Protein AF-A0A820N0K5-F1 (afdb_monomer_lite)

Radius of gyration: 22.21 Å; chains: 1; bounding box: 47×42×62 Å

Foldseek 3Di:
DPCVVVDDDDDPLVVVCCVVPVQHNPQVQVLCCQQVLHPDDPPSPPPDDDDDDDDDDDCVVVCCDCVHVVDDNDDDYDHDDPLVVLLVVCPVVPPPDQDPVVSCPDPSLVVVCVSNVSCNVVVSVVVVVVNVCVVVDDPDPDDDDPNRD

Organism: NCBI:txid392033

Structure (mmCIF, N/CA/C/O backbone):
data_AF-A0A820N0K5-F1
#
_entry.id   AF-A0A820N0K5-F1
#
loop_
_atom_site.group_PDB
_atom_site.id
_atom_site.type_symbol
_atom_site.label_atom_id
_atom_site.label_alt_id
_atom_site.label_comp_id
_atom_site.label_asym_id
_atom_site.label_entity_id
_atom_site.label_seq_id
_atom_site.pdbx_PDB_ins_code
_atom_site.Cartn_x
_atom_site.Cartn_y
_atom_site.Cartn_z
_atom_site.occupancy
_atom_site.B_iso_or_equiv
_atom_site.auth_seq_id
_atom_site.auth_comp_id
_atom_site.auth_asym_id
_atom_site.auth_atom_id
_atom_site.pdbx_PDB_model_num
ATOM 1 N N . LEU A 1 1 ? -28.370 5.838 33.815 1.00 58.28 1 LEU A N 1
ATOM 2 C CA . LEU A 1 1 ? -26.921 5.594 33.637 1.00 58.28 1 LEU A CA 1
ATOM 3 C C . LEU A 1 1 ? -26.659 5.727 32.142 1.00 58.28 1 LEU A C 1
ATOM 5 O O . LEU A 1 1 ? -27.098 4.861 31.413 1.00 58.28 1 LEU A O 1
ATOM 9 N N . GLY A 1 2 ? -26.087 6.840 31.670 1.00 77.38 2 GLY A N 1
ATOM 10 C CA . GLY A 1 2 ? -25.969 7.174 30.233 1.00 77.38 2 GLY A CA 1
ATOM 11 C C . GLY A 1 2 ? -24.921 6.358 29.465 1.00 77.38 2 GLY A C 1
ATOM 12 O O . GLY A 1 2 ? -24.174 6.914 28.672 1.00 77.38 2 GLY A O 1
ATOM 13 N N . VAL A 1 3 ? -24.801 5.065 29.770 1.00 79.38 3 VAL A N 1
ATOM 14 C CA . VAL A 1 3 ? -23.831 4.157 29.142 1.00 79.38 3 VAL A CA 1
ATOM 15 C C . VAL A 1 3 ? -24.379 3.612 27.829 1.00 79.38 3 VAL A C 1
ATOM 17 O O . VAL A 1 3 ? -23.596 3.357 26.925 1.00 79.38 3 VAL A O 1
ATOM 20 N N . ASP A 1 4 ? -25.703 3.502 27.697 1.00 83.69 4 ASP A N 1
ATOM 21 C CA . ASP A 1 4 ? -26.371 2.927 26.522 1.00 83.69 4 ASP A CA 1
ATOM 22 C C . ASP A 1 4 ? -25.996 3.649 25.217 1.00 83.69 4 ASP A C 1
ATOM 24 O O . ASP A 1 4 ? -25.775 3.008 24.194 1.00 83.69 4 ASP A O 1
ATOM 28 N N . GLU A 1 5 ? -25.823 4.975 25.268 1.00 85.75 5 GLU A N 1
ATOM 29 C CA . GLU A 1 5 ? -25.390 5.803 24.129 1.00 85.75 5 GLU A CA 1
ATOM 30 C C . GLU A 1 5 ? -23.920 5.579 23.732 1.00 85.75 5 GLU A C 1
ATOM 32 O O . GLU A 1 5 ? -23.479 6.024 22.674 1.00 85.75 5 GLU A O 1
ATOM 37 N N . LEU A 1 6 ? -23.140 4.912 24.586 1.00 85.50 6 LEU A N 1
ATOM 38 C CA . LEU A 1 6 ? -21.708 4.671 24.407 1.00 85.50 6 LEU A CA 1
ATOM 39 C C . LEU A 1 6 ? -21.401 3.240 23.952 1.00 85.50 6 LEU A C 1
ATOM 41 O O . LEU A 1 6 ? -20.230 2.917 23.733 1.00 85.50 6 LEU A O 1
ATOM 45 N N . ILE A 1 7 ? -22.419 2.382 23.843 1.00 89.06 7 ILE A N 1
ATOM 46 C CA . ILE A 1 7 ? -22.251 0.993 23.423 1.00 89.06 7 ILE A CA 1
ATOM 47 C C . ILE A 1 7 ? -22.184 0.938 21.897 1.00 89.06 7 ILE A C 1
ATOM 49 O O . ILE A 1 7 ? -23.140 1.260 21.193 1.00 89.06 7 ILE A O 1
ATOM 53 N N . GLU A 1 8 ? -21.049 0.476 21.383 1.00 89.12 8 GLU A N 1
ATOM 54 C CA . GLU A 1 8 ? -20.846 0.253 19.956 1.00 89.12 8 GLU A CA 1
ATOM 55 C C . GLU A 1 8 ? -20.905 -1.241 19.636 1.00 89.12 8 GLU A C 1
ATOM 57 O O . GLU A 1 8 ? -20.060 -2.021 20.073 1.00 89.12 8 GLU A O 1
ATOM 62 N N . TYR A 1 9 ? -21.886 -1.630 18.820 1.00 91.12 9 TYR A N 1
ATOM 63 C CA . TYR A 1 9 ? -21.985 -2.981 18.274 1.00 91.12 9 TYR A CA 1
ATOM 64 C C . TYR A 1 9 ? -21.353 -3.047 16.883 1.00 91.12 9 TYR A C 1
ATOM 66 O O . TYR A 1 9 ? -21.576 -2.186 16.023 1.00 91.12 9 TYR A O 1
ATOM 74 N N . GLY A 1 10 ? -20.596 -4.107 16.628 1.00 90.12 10 GLY A N 1
ATOM 75 C CA . GLY A 1 10 ? -19.992 -4.345 15.328 1.00 90.12 10 GLY A CA 1
ATOM 76 C C . GLY A 1 10 ? -19.192 -5.634 15.292 1.00 90.12 10 GLY A C 1
ATOM 77 O O . GLY A 1 10 ? -18.904 -6.242 16.318 1.00 90.12 10 GLY A O 1
ATOM 78 N N . THR A 1 11 ? -1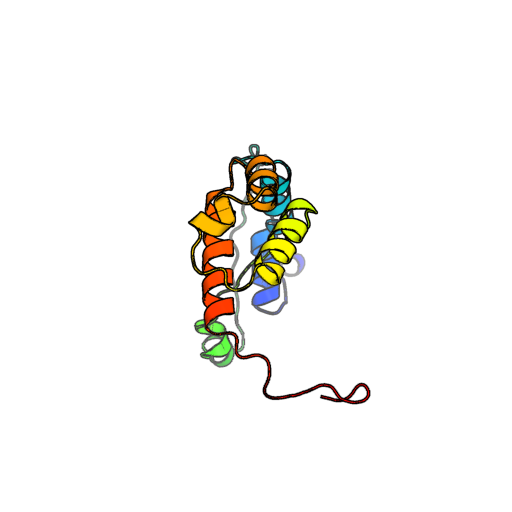8.807 -6.039 14.085 1.00 88.62 11 THR A N 1
ATOM 79 C CA . THR A 1 11 ? -17.793 -7.081 13.924 1.00 88.62 11 THR A CA 1
ATOM 80 C C . THR A 1 11 ? -16.455 -6.574 14.452 1.00 88.62 11 THR A C 1
ATOM 82 O O . THR A 1 11 ? -16.188 -5.370 14.412 1.00 88.62 11 THR A O 1
ATOM 85 N N . PHE A 1 12 ? -15.582 -7.487 14.877 1.00 85.00 12 PHE A N 1
ATOM 86 C CA . PHE A 1 12 ? -14.249 -7.127 15.361 1.00 85.00 12 PHE A CA 1
ATOM 87 C C . PHE A 1 12 ? -13.492 -6.224 14.370 1.00 85.00 12 PHE A C 1
ATOM 89 O O . PHE A 1 12 ? -12.992 -5.175 14.758 1.00 85.00 12 PHE A O 1
ATOM 96 N N . ASN A 1 13 ? -13.528 -6.541 13.068 1.00 84.94 13 ASN A N 1
ATOM 97 C CA . ASN A 1 13 ? -12.893 -5.720 12.027 1.00 84.94 13 ASN A CA 1
ATOM 98 C C . ASN A 1 13 ? -13.451 -4.293 11.958 1.00 84.94 13 ASN A C 1
ATOM 100 O O . ASN A 1 13 ? -12.684 -3.345 11.818 1.00 84.94 13 ASN A O 1
ATOM 104 N N . ARG A 1 14 ? -14.776 -4.122 12.063 1.00 88.44 14 ARG A N 1
ATOM 105 C CA . ARG A 1 14 ? -15.397 -2.791 12.064 1.00 88.44 14 ARG A CA 1
ATOM 106 C C . ARG A 1 14 ? -15.017 -2.009 13.322 1.00 88.44 14 ARG A C 1
ATOM 108 O O . ARG A 1 14 ? -14.740 -0.820 13.223 1.00 88.44 14 ARG A O 1
ATOM 115 N N . LEU A 1 15 ? -14.980 -2.665 14.482 1.00 88.69 15 LEU A N 1
ATOM 116 C CA . LEU A 1 15 ? -14.558 -2.034 15.734 1.00 88.69 15 LEU A CA 1
ATOM 117 C C . LEU A 1 15 ? -13.082 -1.617 15.676 1.00 88.69 15 LEU A C 1
ATOM 119 O O . LEU A 1 15 ? -12.761 -0.494 16.053 1.00 88.69 15 LEU A O 1
ATOM 123 N N . CYS A 1 16 ? -12.198 -2.463 15.136 1.00 85.75 16 CYS A N 1
ATOM 124 C CA . CYS A 1 16 ? -10.799 -2.113 14.886 1.00 85.75 16 CYS A CA 1
ATOM 125 C C . CYS A 1 16 ? -10.668 -0.929 13.925 1.00 85.75 16 CYS A C 1
ATOM 127 O O . CYS A 1 16 ? -9.892 -0.017 14.190 1.00 85.75 16 CYS A O 1
ATOM 129 N N . GLU A 1 17 ? -11.432 -0.917 12.833 1.00 88.12 17 GLU A N 1
ATOM 130 C CA . GLU A 1 17 ? -11.402 0.173 11.859 1.00 88.12 17 GLU A CA 1
ATOM 131 C C . GLU A 1 17 ? -11.870 1.501 12.466 1.00 88.12 17 GLU A C 1
ATOM 133 O O . GLU A 1 17 ? -11.210 2.526 12.296 1.00 88.12 17 GLU A O 1
ATOM 138 N N . ASN A 1 18 ? -12.969 1.487 13.220 1.00 88.75 18 ASN A N 1
ATOM 139 C CA . ASN A 1 18 ? -13.459 2.664 13.934 1.00 88.75 18 ASN A CA 1
ATOM 140 C C . ASN A 1 18 ? -12.441 3.146 14.972 1.00 88.75 18 ASN A C 1
ATOM 142 O O . ASN A 1 18 ? -12.179 4.341 15.077 1.00 88.75 18 ASN A O 1
ATOM 146 N N . PHE A 1 19 ? -11.841 2.213 15.713 1.00 87.00 19 PHE A N 1
ATOM 147 C CA . PHE A 1 19 ? -10.835 2.517 16.723 1.00 87.00 19 PHE A CA 1
ATOM 148 C C . PHE A 1 19 ? -9.577 3.145 16.110 1.00 87.00 19 PHE A C 1
ATOM 150 O O . PHE A 1 19 ? -9.102 4.168 16.595 1.00 87.00 19 PHE A O 1
ATOM 157 N N . LEU A 1 20 ? -9.054 2.573 15.020 1.00 86.69 20 LEU A N 1
ATOM 158 C CA . LEU A 1 20 ? -7.868 3.088 14.331 1.00 86.69 20 LEU A CA 1
ATOM 159 C C . LEU A 1 20 ? -8.104 4.471 13.721 1.00 86.69 20 LEU A C 1
ATOM 161 O O . LEU A 1 20 ? -7.185 5.288 13.709 1.00 86.69 20 LEU A O 1
ATOM 165 N N . ASN A 1 21 ? -9.319 4.737 13.233 1.00 88.00 21 ASN A N 1
ATOM 166 C CA . ASN A 1 21 ? -9.648 6.001 12.580 1.00 88.00 21 ASN A CA 1
ATOM 167 C C . ASN A 1 21 ? -10.290 7.049 13.503 1.00 88.00 21 ASN A C 1
ATOM 169 O O . ASN A 1 21 ? -10.652 8.123 13.029 1.00 88.00 21 ASN A O 1
ATOM 173 N N . GLU A 1 22 ? -10.408 6.779 14.808 1.00 86.00 22 GLU A N 1
ATOM 174 C CA . GLU A 1 22 ? -11.104 7.652 15.766 1.00 86.00 22 GLU A CA 1
ATOM 175 C C . GLU A 1 22 ? -10.554 9.085 15.782 1.00 86.00 22 GLU A C 1
ATOM 177 O O . GLU A 1 22 ? -11.301 10.045 15.945 1.00 86.00 22 GLU A O 1
ATOM 182 N N . GLN A 1 23 ? -9.240 9.234 15.612 1.00 82.69 23 GLN A N 1
ATOM 183 C CA . GLN A 1 23 ? -8.557 10.531 15.668 1.00 82.69 23 GLN A CA 1
ATOM 184 C C . GLN A 1 23 ? -8.220 11.085 14.281 1.00 82.69 23 GLN A C 1
ATOM 186 O O . GLN A 1 23 ? -8.086 12.295 14.103 1.00 82.69 23 GLN A O 1
ATOM 191 N N . CYS A 1 24 ? -8.043 10.210 13.294 1.00 84.38 24 CYS A N 1
ATOM 192 C CA . CYS A 1 24 ? -7.763 10.589 11.916 1.00 84.38 24 CYS A CA 1
ATOM 193 C C . CYS A 1 24 ? -7.983 9.401 10.984 1.00 84.38 24 CYS A C 1
ATOM 195 O O . CYS A 1 24 ? -7.675 8.271 11.354 1.00 84.38 24 CYS A O 1
ATOM 197 N N . ASN A 1 25 ? -8.394 9.657 9.742 1.00 88.69 25 ASN A N 1
ATOM 198 C CA . ASN A 1 25 ? -8.396 8.621 8.716 1.00 88.69 25 ASN A CA 1
ATOM 199 C C . ASN A 1 25 ? -6.951 8.237 8.354 1.00 88.69 25 ASN A C 1
ATOM 201 O O . ASN A 1 25 ? -6.247 8.978 7.663 1.00 88.69 25 ASN A O 1
ATOM 205 N N . LEU A 1 26 ? -6.500 7.079 8.842 1.00 86.88 26 LEU A N 1
ATOM 206 C CA . LEU A 1 26 ? -5.112 6.641 8.717 1.00 86.88 26 LEU A CA 1
ATOM 207 C C . LEU A 1 26 ? -4.711 6.439 7.250 1.00 86.88 26 LEU A C 1
ATOM 209 O O . LEU A 1 26 ? -3.616 6.836 6.853 1.00 86.88 26 LEU A O 1
ATOM 213 N N . ARG A 1 27 ? -5.591 5.842 6.435 1.00 89.94 27 ARG A N 1
ATOM 214 C CA . ARG A 1 27 ? -5.284 5.543 5.026 1.00 89.94 27 ARG A CA 1
ATOM 215 C C . ARG A 1 27 ? -5.148 6.809 4.204 1.00 89.94 27 ARG A C 1
ATOM 217 O O . ARG A 1 27 ? -4.209 6.910 3.422 1.00 89.94 27 ARG A O 1
ATOM 224 N N . GLU A 1 28 ? -6.059 7.758 4.398 1.00 89.50 28 GLU A N 1
ATOM 225 C CA . GLU A 1 28 ? -5.990 9.060 3.733 1.00 89.50 28 GLU A CA 1
ATOM 226 C C . GLU A 1 28 ? -4.703 9.782 4.119 1.00 89.50 28 GLU A C 1
ATOM 228 O O . GLU A 1 28 ? -3.944 10.170 3.241 1.00 89.50 28 GLU A O 1
ATOM 233 N N . LYS A 1 29 ? -4.366 9.846 5.414 1.00 89.06 29 LYS A N 1
ATOM 234 C CA . LYS A 1 29 ? -3.148 10.538 5.862 1.00 89.06 29 LYS A CA 1
ATOM 235 C C . LYS A 1 29 ? -1.858 9.911 5.358 1.00 89.06 29 LYS A C 1
ATOM 237 O O . LYS A 1 29 ? -0.941 10.640 4.988 1.00 89.06 29 LYS A O 1
ATOM 242 N N . VAL A 1 30 ? -1.773 8.583 5.322 1.00 89.75 30 VAL A N 1
ATOM 243 C CA . VAL A 1 30 ? -0.612 7.899 4.737 1.00 89.75 30 VAL A CA 1
ATOM 244 C C . VAL A 1 30 ? -0.552 8.135 3.226 1.00 89.75 30 VAL A C 1
ATOM 246 O O . VAL A 1 30 ? 0.529 8.393 2.702 1.00 89.75 30 VAL A O 1
ATOM 249 N N . CYS A 1 31 ? -1.694 8.094 2.532 1.00 91.56 31 CYS A N 1
ATOM 250 C CA . CYS A 1 31 ? -1.762 8.387 1.102 1.00 91.56 31 CYS A CA 1
ATOM 251 C C . CYS A 1 31 ? -1.285 9.813 0.808 1.00 91.56 31 CYS A C 1
ATOM 253 O O . CYS A 1 31 ? -0.375 9.986 0.004 1.00 91.56 31 CYS A O 1
ATOM 255 N N . ASP A 1 32 ? -1.831 10.806 1.513 1.00 91.25 32 ASP A N 1
ATOM 256 C CA . ASP A 1 32 ? -1.462 12.217 1.392 1.00 91.25 32 ASP A CA 1
ATOM 257 C C . ASP A 1 32 ? 0.034 12.403 1.647 1.00 91.25 32 ASP A C 1
ATOM 259 O O . ASP A 1 32 ? 0.735 13.018 0.849 1.00 91.25 32 ASP A O 1
ATOM 263 N N . MET A 1 33 ? 0.559 11.798 2.716 1.00 91.94 33 MET A N 1
ATOM 264 C CA . MET A 1 33 ? 1.976 11.875 3.064 1.00 91.94 33 MET A CA 1
ATOM 265 C C . MET A 1 33 ? 2.877 11.354 1.931 1.00 91.94 33 MET A C 1
ATOM 267 O O . MET A 1 33 ? 3.884 11.985 1.604 1.00 91.94 33 MET A O 1
ATOM 271 N N . ILE A 1 34 ? 2.511 10.236 1.299 1.00 92.69 34 ILE A N 1
ATOM 272 C CA . ILE A 1 34 ? 3.276 9.676 0.178 1.00 92.69 34 ILE A CA 1
ATOM 273 C C . ILE A 1 34 ? 3.094 10.524 -1.089 1.00 92.69 34 ILE A C 1
ATOM 275 O O . ILE A 1 34 ? 4.079 10.852 -1.749 1.00 92.69 34 ILE A O 1
ATOM 279 N N . MET A 1 35 ? 1.864 10.934 -1.412 1.00 91.94 35 MET A N 1
ATOM 280 C CA . MET A 1 35 ? 1.529 11.720 -2.610 1.00 91.94 35 MET A CA 1
ATOM 281 C C . MET A 1 35 ? 2.117 13.132 -2.601 1.00 91.94 35 MET A C 1
ATOM 283 O O . MET A 1 35 ? 2.464 13.676 -3.655 1.00 91.94 35 MET A O 1
ATOM 287 N N . GLU A 1 36 ? 2.260 13.719 -1.419 1.00 93.00 36 GLU A N 1
ATOM 288 C CA . GLU A 1 36 ? 2.940 14.994 -1.195 1.00 93.00 36 GLU A CA 1
ATOM 289 C C . GLU A 1 36 ? 4.453 14.824 -1.005 1.00 93.00 36 GLU A C 1
ATOM 291 O O . GLU A 1 36 ? 5.162 15.811 -0.812 1.00 93.00 36 GLU A O 1
ATOM 296 N N . ASN A 1 37 ? 4.957 13.585 -1.069 1.00 93.69 37 ASN A N 1
ATOM 297 C CA . ASN A 1 37 ? 6.358 13.233 -0.874 1.00 93.69 37 ASN A CA 1
ATOM 298 C C . ASN A 1 37 ? 6.923 13.798 0.445 1.00 93.69 37 ASN A C 1
ATOM 300 O O . ASN A 1 37 ? 8.039 14.307 0.492 1.00 93.69 37 ASN A O 1
ATOM 304 N N . LYS A 1 38 ? 6.150 13.731 1.531 1.00 92.25 38 LYS A N 1
ATOM 305 C CA . LYS A 1 38 ? 6.553 14.141 2.887 1.00 92.25 38 LYS A CA 1
ATOM 306 C C . LYS A 1 38 ? 6.930 12.910 3.703 1.00 92.25 38 LYS A C 1
ATOM 308 O O . LYS A 1 38 ? 6.415 11.839 3.439 1.00 92.25 38 LYS A O 1
ATOM 313 N N . ASN A 1 39 ? 7.796 13.054 4.703 1.00 84.69 39 ASN A N 1
ATOM 314 C CA . ASN A 1 39 ? 8.182 11.980 5.637 1.00 84.69 39 ASN A CA 1
ATOM 315 C C . ASN A 1 39 ? 7.671 12.215 7.070 1.00 84.69 39 ASN A C 1
ATOM 317 O O . ASN A 1 39 ? 8.020 11.485 7.994 1.00 84.69 39 ASN A O 1
ATOM 321 N N . SER A 1 40 ? 6.874 13.261 7.259 1.00 81.81 40 SER A N 1
ATOM 322 C CA . SER A 1 40 ? 6.284 13.633 8.534 1.00 81.81 40 SER A CA 1
ATOM 323 C C . SER A 1 40 ? 4.850 14.083 8.309 1.00 81.81 40 SER A C 1
ATOM 325 O O . SER A 1 40 ? 4.520 14.726 7.310 1.00 81.81 40 SER A O 1
ATOM 327 N N . ILE A 1 41 ? 3.995 13.726 9.258 1.00 73.69 41 ILE A N 1
ATOM 328 C CA . ILE A 1 41 ? 2.639 14.251 9.354 1.00 73.69 41 ILE A CA 1
ATOM 329 C C . ILE A 1 41 ? 2.729 15.458 10.289 1.00 73.69 41 ILE A C 1
ATOM 331 O O . ILE A 1 41 ? 3.388 15.388 11.330 1.00 73.69 41 ILE A O 1
ATOM 335 N N . GLY A 1 42 ? 2.107 16.577 9.911 1.00 72.12 42 GLY A N 1
ATOM 336 C CA . GLY A 1 42 ? 1.989 17.729 10.807 1.00 72.12 42 GLY A CA 1
ATOM 337 C C . GLY A 1 42 ? 1.366 17.308 12.141 1.00 72.12 42 GLY A C 1
ATOM 338 O O . GLY A 1 42 ? 0.607 16.341 12.192 1.00 72.12 42 GLY A O 1
ATOM 339 N N . VAL A 1 43 ? 1.699 18.009 13.227 1.00 69.56 43 VAL A N 1
ATOM 340 C CA . VAL A 1 43 ? 1.168 17.691 14.559 1.00 69.56 43 VAL A CA 1
ATOM 341 C C . VAL A 1 43 ? -0.358 17.655 14.490 1.00 69.56 43 VAL A C 1
ATOM 343 O O . VAL A 1 43 ? -1.001 18.686 14.296 1.00 69.56 43 VAL A O 1
ATOM 346 N N . ILE A 1 44 ? -0.940 16.464 14.639 1.00 67.62 44 ILE A N 1
ATOM 347 C CA . ILE A 1 44 ? -2.384 16.316 14.799 1.00 67.62 44 ILE A CA 1
ATOM 348 C C . ILE A 1 44 ? -2.701 16.949 16.152 1.00 67.62 44 ILE A C 1
ATOM 350 O O . ILE A 1 44 ? -2.274 16.439 17.192 1.00 67.62 44 ILE A O 1
ATOM 354 N N . GLN A 1 45 ? -3.386 18.094 16.145 1.00 62.97 45 GLN A N 1
ATOM 355 C CA . GLN A 1 45 ? -3.887 18.701 17.373 1.00 62.97 45 GLN A CA 1
ATOM 356 C C . GLN A 1 45 ? -4.853 17.703 18.011 1.00 62.97 45 GLN A C 1
ATOM 358 O O . GLN A 1 45 ? -5.969 17.509 17.539 1.00 62.97 45 GLN A O 1
ATOM 363 N N . LYS A 1 46 ? -4.391 17.021 19.063 1.00 62.22 46 LYS A N 1
ATOM 364 C CA . LYS A 1 46 ? -5.220 16.115 19.853 1.00 62.22 46 LYS A CA 1
ATOM 365 C C . LYS A 1 46 ? -6.262 16.948 20.580 1.00 62.22 46 LYS A C 1
ATOM 367 O O . LYS A 1 46 ? -5.986 17.501 21.640 1.00 62.22 46 LYS A O 1
ATOM 372 N N . THR A 1 47 ? -7.460 17.030 20.028 1.00 61.53 47 THR A N 1
ATOM 373 C CA . THR A 1 47 ? -8.603 17.629 20.712 1.00 61.53 47 THR A CA 1
ATOM 374 C C . THR A 1 47 ? -9.554 16.534 21.153 1.00 61.53 47 THR A C 1
ATOM 376 O O . THR A 1 47 ? -10.668 16.481 20.665 1.00 61.53 47 THR A O 1
ATOM 379 N N . THR A 1 48 ? -9.132 15.624 22.032 1.00 60.97 48 THR A N 1
ATOM 380 C CA . THR A 1 48 ? -10.064 14.845 22.869 1.00 60.97 48 THR A CA 1
ATOM 381 C C . THR A 1 48 ? -9.335 14.131 24.007 1.00 60.97 48 THR A C 1
ATOM 383 O O . THR A 1 48 ? -8.236 13.601 23.844 1.00 60.97 48 THR A O 1
ATOM 386 N N . HIS A 1 49 ? -9.975 14.096 25.177 1.00 67.81 49 HIS A N 1
ATOM 387 C CA . HIS A 1 49 ? -9.654 13.133 26.225 1.00 67.81 49 HIS A CA 1
ATOM 388 C C . HIS A 1 49 ? -9.870 11.716 25.677 1.00 67.81 49 HIS A C 1
ATOM 390 O O . HIS A 1 49 ? -10.990 11.362 25.310 1.00 67.81 49 HIS A O 1
ATOM 396 N N . ILE A 1 50 ? -8.815 10.898 25.645 1.00 75.00 50 ILE A N 1
ATOM 397 C CA . ILE A 1 50 ? -8.950 9.467 25.352 1.00 75.00 50 ILE A CA 1
ATOM 398 C C . ILE A 1 50 ? -9.685 8.838 26.534 1.00 75.00 50 ILE A C 1
ATOM 400 O O . ILE A 1 50 ? -9.159 8.781 27.647 1.00 75.00 50 ILE A O 1
ATOM 404 N N . ARG A 1 51 ? -10.918 8.394 26.296 1.00 80.75 51 ARG A N 1
ATOM 405 C CA . ARG A 1 51 ? -11.705 7.678 27.300 1.00 80.75 51 ARG A CA 1
ATOM 406 C C . ARG A 1 51 ? -11.268 6.209 27.365 1.00 80.75 51 ARG A C 1
ATOM 408 O O . ARG A 1 51 ? -11.017 5.619 26.312 1.00 80.75 51 ARG A O 1
ATOM 415 N N . PRO A 1 52 ? -11.215 5.593 28.556 1.00 86.38 52 PRO A N 1
ATOM 416 C CA . PRO A 1 52 ? -11.077 4.146 28.672 1.00 86.38 52 PRO A CA 1
ATOM 417 C C . PRO A 1 52 ? -12.203 3.426 27.916 1.00 86.38 52 PRO A C 1
ATOM 419 O O . PRO A 1 52 ? -13.350 3.874 27.934 1.00 86.38 52 PRO A O 1
ATOM 422 N N . LYS A 1 53 ? -11.873 2.315 27.253 1.00 88.19 53 LYS A N 1
ATOM 423 C CA . LYS A 1 53 ? -12.816 1.479 26.497 1.00 88.19 53 LYS A CA 1
ATOM 424 C C . LYS A 1 53 ? -12.709 0.033 26.972 1.00 88.19 53 LYS A C 1
ATOM 426 O O . LYS A 1 53 ? -11.621 -0.420 27.320 1.00 88.19 53 LYS A O 1
ATOM 431 N N . VAL A 1 54 ? -13.832 -0.678 26.963 1.00 90.75 54 VAL A N 1
ATOM 432 C CA . VAL A 1 54 ? -13.912 -2.114 27.261 1.00 90.75 54 VAL A CA 1
ATOM 433 C C . VAL A 1 54 ? -14.426 -2.818 26.012 1.00 90.75 54 VAL A C 1
ATOM 435 O O . VAL A 1 54 ? -15.413 -2.376 25.429 1.00 90.75 54 VAL A O 1
ATOM 438 N N . LEU A 1 55 ? -13.752 -3.890 25.596 1.00 91.50 55 LEU A N 1
ATOM 439 C CA . LEU A 1 55 ? -14.207 -4.761 24.516 1.00 91.50 55 LEU A CA 1
ATOM 440 C C . LEU A 1 55 ? -14.899 -5.978 25.132 1.00 91.50 55 LEU A C 1
ATOM 442 O O . LEU A 1 55 ? -14.280 -6.710 25.903 1.00 91.50 55 LEU A O 1
ATOM 446 N N . LEU A 1 56 ? -16.167 -6.183 24.783 1.00 92.19 56 LEU A N 1
ATOM 447 C CA . LEU A 1 56 ? -16.926 -7.376 25.141 1.00 92.19 56 LEU A CA 1
ATOM 448 C C . LEU A 1 56 ? -17.071 -8.253 23.901 1.00 92.19 56 LEU A C 1
ATOM 450 O O . LEU A 1 56 ? -17.419 -7.763 22.827 1.00 92.19 56 LEU A O 1
ATOM 454 N N . ILE A 1 57 ? -16.774 -9.538 24.057 1.00 90.19 57 ILE A N 1
ATOM 455 C CA . ILE A 1 57 ? -16.835 -10.539 22.995 1.00 90.19 57 ILE A CA 1
ATOM 456 C C . ILE A 1 57 ? -17.772 -11.631 23.490 1.00 90.19 57 ILE A C 1
ATOM 458 O O . ILE A 1 57 ? -17.524 -12.199 24.550 1.00 90.19 57 ILE A O 1
ATOM 462 N N . ASP A 1 58 ? -18.844 -11.872 22.743 1.00 89.69 58 ASP A N 1
ATOM 463 C CA . ASP A 1 58 ? -19.853 -12.878 23.083 1.00 89.69 58 ASP A CA 1
ATOM 464 C C . ASP A 1 58 ? -19.322 -14.290 22.765 1.00 89.69 58 ASP A C 1
ATOM 466 O O . ASP A 1 58 ? -19.054 -15.090 23.657 1.00 89.69 58 ASP A O 1
ATOM 470 N N . GLU A 1 59 ? -19.003 -14.540 21.493 1.00 89.44 59 GLU A N 1
ATOM 471 C CA . GLU A 1 59 ? -18.514 -15.837 21.003 1.00 89.44 59 GLU A CA 1
ATOM 472 C C . GLU A 1 59 ? -16.979 -15.912 21.022 1.00 89.44 59 GLU A C 1
ATOM 474 O O . GLU A 1 59 ? -16.285 -15.644 20.030 1.00 89.44 59 GLU A O 1
ATOM 479 N N . VAL A 1 60 ? -16.424 -16.231 22.194 1.00 88.06 60 VAL A N 1
ATOM 480 C CA . VAL A 1 60 ? -14.968 -16.269 22.419 1.00 88.06 60 VAL A CA 1
ATOM 481 C C . VAL A 1 60 ? -14.28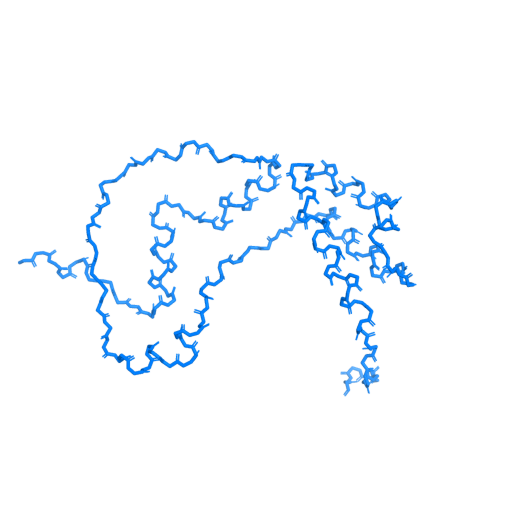3 -17.375 21.607 1.00 88.06 60 VAL A C 1
ATOM 483 O O . VAL A 1 60 ? -13.166 -17.181 21.137 1.00 88.06 60 VAL A O 1
ATOM 486 N N . ASP A 1 61 ? -14.928 -18.517 21.396 1.00 88.19 61 ASP A N 1
ATOM 487 C CA . ASP A 1 61 ? -14.395 -19.629 20.598 1.00 88.19 61 ASP A CA 1
ATOM 488 C C . ASP A 1 61 ? -14.268 -19.270 19.105 1.00 88.19 61 ASP A C 1
ATOM 490 O O . ASP A 1 61 ? -13.250 -19.565 18.474 1.00 88.19 61 ASP A O 1
ATOM 494 N N . VAL A 1 62 ? -15.247 -18.547 18.553 1.00 84.25 62 VAL A N 1
ATOM 495 C CA . VAL A 1 62 ? -15.191 -17.997 17.191 1.00 84.25 62 VAL A CA 1
ATOM 496 C C . VAL A 1 62 ? -14.072 -16.965 17.080 1.00 84.25 62 VAL A C 1
ATOM 498 O O . VAL A 1 62 ? -13.299 -16.988 16.115 1.00 84.25 62 VAL A O 1
ATOM 501 N N . PHE A 1 63 ? -13.946 -16.083 18.075 1.00 83.25 63 PHE A N 1
ATOM 502 C CA . PHE A 1 63 ? -12.893 -15.070 18.112 1.00 83.25 63 PHE A CA 1
ATOM 503 C C . PHE A 1 63 ? -11.485 -15.677 18.209 1.00 83.25 63 PHE A C 1
ATOM 505 O O . PHE A 1 63 ? -10.564 -15.212 17.539 1.00 83.25 63 PHE A O 1
ATOM 512 N N . LEU A 1 64 ? -11.317 -16.740 18.998 1.00 84.50 64 LEU A N 1
ATOM 513 C CA . LEU A 1 64 ? -10.041 -17.440 19.174 1.00 84.50 64 LEU A CA 1
ATOM 514 C C . LEU A 1 64 ? -9.740 -18.469 18.071 1.00 84.50 64 LEU A C 1
ATOM 516 O O . LEU A 1 64 ? -8.701 -19.128 18.110 1.00 84.50 64 LEU A O 1
ATOM 520 N N . SER A 1 65 ? -10.612 -18.612 17.071 1.00 85.44 65 SER A N 1
ATOM 521 C CA . SER A 1 65 ? -10.364 -19.498 15.932 1.00 85.44 65 SER A CA 1
ATOM 522 C C . SER A 1 65 ? -9.146 -19.052 15.113 1.00 85.44 65 SER A C 1
ATOM 524 O O . SER A 1 65 ? -8.824 -17.864 15.046 1.00 85.44 65 SER A O 1
ATOM 526 N N . GLU A 1 66 ? -8.499 -19.985 14.404 1.00 78.19 66 GLU A N 1
ATOM 527 C CA . GLU A 1 66 ? -7.346 -19.683 13.532 1.00 78.19 66 GLU A CA 1
ATOM 528 C C . GLU A 1 66 ? -7.634 -18.570 12.513 1.00 78.19 66 GLU A C 1
ATOM 530 O O . GLU A 1 66 ? -6.746 -17.798 12.156 1.00 78.19 66 GLU A O 1
ATOM 535 N N . LYS A 1 67 ? -8.894 -18.450 12.076 1.00 72.56 67 LYS A N 1
ATOM 536 C CA . LYS A 1 67 ? -9.337 -17.431 11.118 1.00 72.56 67 LYS A CA 1
ATOM 537 C C . LYS A 1 67 ? -9.278 -16.009 11.680 1.00 72.56 67 LYS A C 1
ATOM 539 O O . LYS A 1 67 ? -9.099 -15.076 10.903 1.00 72.56 67 LYS A O 1
ATOM 544 N N . PHE A 1 68 ? -9.459 -15.844 12.991 1.00 73.69 68 PHE A N 1
ATOM 545 C CA . PHE A 1 68 ? -9.523 -14.539 13.652 1.00 73.69 68 PHE A CA 1
ATOM 546 C C . PHE A 1 68 ? -8.285 -14.263 14.499 1.00 73.69 68 PHE A C 1
ATOM 548 O O . PHE A 1 68 ? -7.643 -13.236 14.310 1.00 73.69 68 PHE A O 1
ATOM 555 N N . TYR A 1 69 ? -7.895 -15.189 15.373 1.00 69.94 69 TYR A N 1
ATOM 556 C CA . TYR A 1 69 ? -6.766 -14.987 16.282 1.00 69.94 69 TYR A CA 1
ATOM 557 C C . TYR A 1 69 ? -5.407 -15.017 15.568 1.00 69.94 69 TYR A C 1
ATOM 559 O O . TYR A 1 69 ? -4.459 -14.366 16.002 1.00 69.94 69 TYR A O 1
ATOM 567 N N . GLY A 1 70 ? -5.313 -15.737 14.442 1.00 69.12 70 GLY A N 1
ATOM 568 C CA . GLY A 1 70 ? -4.132 -15.741 13.570 1.00 6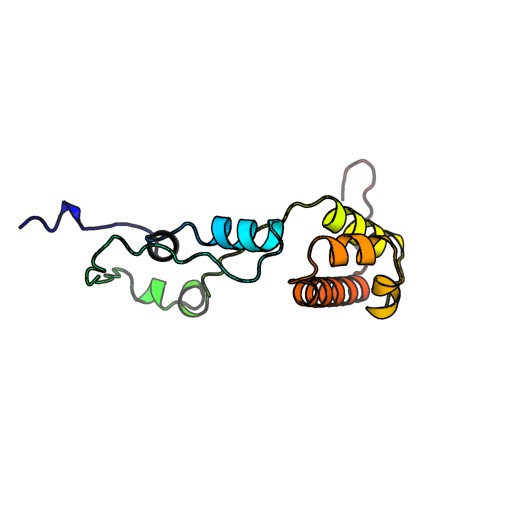9.12 70 GLY A CA 1
ATOM 569 C C . GLY A 1 70 ? -4.128 -14.634 12.508 1.00 69.12 70 GLY A C 1
ATOM 570 O O . GLY A 1 70 ? -3.115 -14.428 11.838 1.00 69.12 70 GLY A O 1
ATOM 571 N N . GLY A 1 71 ? -5.246 -13.926 12.326 1.00 68.38 71 GLY A N 1
ATOM 572 C CA . GLY A 1 71 ? -5.408 -12.913 11.287 1.00 68.38 71 GLY A CA 1
ATOM 573 C C . GLY A 1 71 ? -4.984 -11.526 11.764 1.00 68.38 71 GLY A C 1
ATOM 574 O O . GLY A 1 71 ? -5.542 -10.992 12.717 1.00 68.38 71 GLY A O 1
ATOM 575 N N . MET A 1 72 ? -4.033 -10.891 11.075 1.00 71.31 72 MET A N 1
ATOM 576 C CA . MET A 1 72 ? -3.722 -9.480 11.323 1.00 71.31 72 MET A CA 1
ATOM 577 C C . MET A 1 72 ? -4.676 -8.574 10.547 1.00 71.31 72 MET A C 1
ATOM 579 O O . MET A 1 72 ? -4.799 -8.685 9.323 1.00 71.31 72 MET A O 1
ATOM 583 N N . TYR A 1 73 ? -5.289 -7.613 11.242 1.00 74.31 73 TYR A N 1
ATOM 584 C CA . TYR A 1 73 ? -5.969 -6.512 10.573 1.00 74.31 73 TYR A CA 1
ATOM 585 C C . TYR A 1 73 ? -4.955 -5.698 9.757 1.00 74.31 73 TYR A C 1
ATOM 587 O O . TYR A 1 73 ? -4.116 -4.989 10.312 1.00 74.31 73 TYR A O 1
ATOM 595 N N . THR A 1 74 ? -5.018 -5.815 8.431 1.00 75.56 74 THR A N 1
ATOM 596 C CA . THR A 1 74 ? -4.059 -5.176 7.525 1.00 75.56 74 THR A CA 1
ATOM 597 C C . THR A 1 74 ? -4.690 -3.943 6.893 1.00 75.56 74 THR A C 1
ATOM 599 O O . THR A 1 74 ? -5.482 -4.043 5.958 1.00 75.56 74 THR A O 1
ATOM 602 N N . SER A 1 75 ? -4.33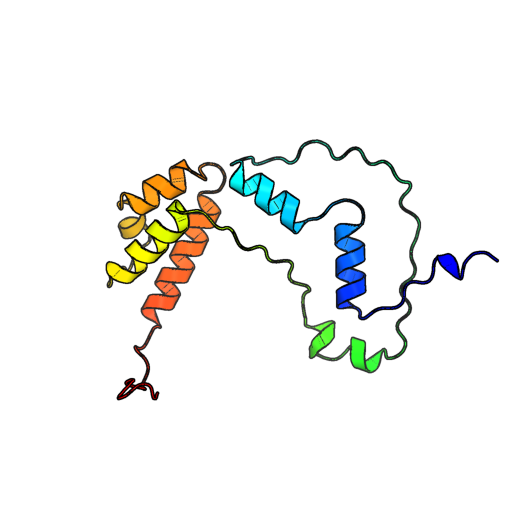8 -2.758 7.391 1.00 78.38 75 SER A N 1
ATOM 603 C CA . SER A 1 75 ? -4.756 -1.508 6.756 1.00 78.38 75 SER A CA 1
ATOM 604 C C . SER A 1 75 ? -3.879 -1.219 5.537 1.00 78.38 75 SER A C 1
ATOM 606 O O . SER A 1 75 ? -2.712 -0.859 5.672 1.00 78.38 75 SER A O 1
ATOM 608 N N . SER A 1 76 ? -4.435 -1.392 4.337 1.00 84.81 76 SER A N 1
ATOM 609 C CA . SER A 1 76 ? -3.752 -1.125 3.065 1.00 84.81 76 SER A CA 1
ATOM 610 C C . SER A 1 76 ? -4.375 0.053 2.320 1.00 84.81 76 SER A C 1
ATOM 612 O O . SER A 1 76 ? -5.593 0.220 2.347 1.00 84.81 76 SER A O 1
ATOM 614 N N . VAL A 1 77 ? -3.563 0.819 1.589 1.00 86.06 77 VAL A N 1
ATOM 615 C CA . VAL A 1 77 ? -4.018 1.905 0.707 1.00 86.06 77 VAL A CA 1
ATOM 616 C C . VAL A 1 77 ? -3.451 1.741 -0.702 1.00 86.06 77 VAL A C 1
ATOM 618 O O . VAL A 1 77 ? -2.337 1.250 -0.877 1.00 86.06 77 VAL A O 1
ATOM 621 N N . PHE A 1 78 ? -4.221 2.154 -1.712 1.00 85.94 78 PHE A N 1
ATOM 622 C CA . PHE A 1 78 ? -3.795 2.140 -3.110 1.00 85.94 78 PHE A CA 1
ATOM 623 C C . PHE A 1 78 ? -3.289 3.515 -3.534 1.00 85.94 78 PHE A C 1
ATOM 625 O O . PHE A 1 78 ? -4.048 4.484 -3.553 1.00 85.94 78 PHE A O 1
ATOM 632 N N . LEU A 1 79 ? -2.025 3.580 -3.942 1.00 87.06 79 LEU A N 1
ATOM 633 C CA . LEU A 1 79 ? -1.436 4.776 -4.533 1.00 87.06 79 LEU A CA 1
ATOM 634 C C . LEU A 1 79 ? -1.718 4.787 -6.038 1.00 87.06 79 LEU A C 1
ATOM 636 O O . LEU A 1 79 ? -1.334 3.864 -6.757 1.00 87.06 79 LEU A O 1
ATOM 640 N N . LYS A 1 80 ? -2.383 5.837 -6.521 1.00 89.19 80 LYS A N 1
ATOM 641 C CA . LYS A 1 80 ? -2.649 6.054 -7.947 1.00 89.19 80 LYS A CA 1
ATOM 642 C C . LYS A 1 80 ? -1.829 7.237 -8.444 1.00 89.19 80 LYS A C 1
ATOM 644 O O . LYS A 1 80 ? -2.169 8.377 -8.153 1.00 89.19 80 LYS A O 1
ATOM 649 N N . ASP A 1 81 ? -0.774 6.959 -9.202 1.00 94.06 81 ASP A N 1
ATOM 650 C CA . ASP A 1 81 ? 0.048 7.982 -9.851 1.00 94.06 81 ASP A CA 1
ATOM 651 C C . ASP A 1 81 ? 0.482 7.499 -11.252 1.00 94.06 81 ASP A C 1
ATOM 653 O O . ASP A 1 81 ? 0.815 6.315 -11.414 1.00 94.06 81 ASP A O 1
ATOM 657 N N . PRO A 1 82 ? 0.463 8.368 -12.284 1.00 95.75 82 PRO A N 1
ATOM 658 C CA . PRO A 1 82 ? 0.864 7.995 -13.641 1.00 95.75 82 PRO A CA 1
ATOM 659 C C . PRO A 1 82 ? 2.298 7.460 -13.744 1.00 95.75 82 PRO A C 1
ATOM 661 O O . PRO A 1 82 ? 2.559 6.580 -14.565 1.00 95.75 82 PRO A O 1
ATOM 664 N N . THR A 1 83 ? 3.223 7.949 -12.912 1.00 96.31 83 THR A N 1
ATOM 665 C CA . THR A 1 83 ? 4.622 7.493 -12.909 1.00 96.31 83 THR A CA 1
ATOM 666 C C . THR A 1 83 ? 4.743 6.064 -12.386 1.00 96.31 83 THR A C 1
ATOM 668 O O . THR A 1 83 ? 5.477 5.265 -12.966 1.00 96.31 83 THR A O 1
ATOM 671 N N . THR A 1 84 ? 3.942 5.693 -11.379 1.00 93.81 84 THR A N 1
ATOM 672 C CA . THR A 1 84 ? 3.844 4.314 -10.882 1.00 93.81 84 THR A CA 1
ATOM 673 C C . THR A 1 84 ? 3.302 3.380 -11.959 1.00 93.81 84 THR A C 1
ATOM 675 O O . THR A 1 84 ? 3.858 2.305 -12.169 1.00 93.81 84 THR A O 1
ATOM 678 N N . LYS A 1 85 ? 2.256 3.792 -12.690 1.00 94.19 85 LYS A N 1
ATOM 679 C CA . LYS A 1 85 ? 1.720 2.999 -13.808 1.00 94.19 85 LYS A CA 1
ATOM 680 C C . LYS A 1 85 ? 2.764 2.808 -14.912 1.00 94.19 85 LYS A C 1
ATOM 682 O O . LYS A 1 85 ? 3.001 1.681 -15.327 1.00 94.19 85 LYS A O 1
ATOM 687 N N . SER A 1 86 ? 3.420 3.888 -15.335 1.00 95.62 86 SER A N 1
ATOM 688 C CA . SER A 1 86 ? 4.468 3.841 -16.362 1.00 95.62 86 SER A CA 1
ATOM 689 C C . SER A 1 86 ? 5.624 2.910 -15.971 1.00 95.62 86 SER A C 1
ATOM 691 O O . SER A 1 86 ? 6.116 2.138 -16.797 1.00 95.62 86 SER A O 1
ATOM 693 N N . LEU A 1 87 ? 6.021 2.915 -14.693 1.00 95.31 87 LEU A N 1
ATOM 694 C CA . LEU A 1 87 ? 7.013 1.984 -14.158 1.00 95.31 87 LEU A CA 1
ATOM 695 C C . LEU A 1 87 ? 6.540 0.525 -14.249 1.00 95.31 87 LEU A C 1
ATOM 697 O O . LEU A 1 87 ? 7.289 -0.322 -14.732 1.00 95.31 87 LEU A O 1
ATOM 701 N N . LEU A 1 88 ? 5.304 0.234 -13.832 1.00 92.94 88 LEU A N 1
ATOM 702 C CA . LEU A 1 88 ? 4.729 -1.113 -13.924 1.00 92.94 88 LEU A CA 1
ATOM 703 C C . LEU A 1 88 ? 4.674 -1.609 -15.376 1.00 92.94 88 LEU A C 1
ATOM 705 O O . LEU A 1 88 ? 5.122 -2.722 -15.653 1.00 92.94 88 LEU A O 1
ATOM 709 N N . ASP A 1 89 ? 4.196 -0.772 -16.299 1.00 93.56 89 ASP A N 1
ATOM 710 C CA . ASP A 1 89 ? 4.118 -1.090 -17.728 1.00 93.56 89 ASP A CA 1
ATOM 711 C C . ASP A 1 89 ? 5.519 -1.347 -18.310 1.00 93.56 89 ASP A C 1
ATOM 713 O O . ASP A 1 89 ? 5.728 -2.306 -19.055 1.00 93.56 89 ASP A O 1
ATOM 717 N N . THR A 1 90 ? 6.514 -0.544 -17.920 1.00 93.19 90 THR A N 1
ATOM 718 C CA . THR A 1 90 ? 7.910 -0.718 -18.349 1.00 93.19 90 THR A CA 1
ATOM 719 C C . THR A 1 90 ? 8.478 -2.053 -17.870 1.00 93.19 90 THR A C 1
ATOM 721 O O . THR A 1 90 ? 9.052 -2.793 -18.673 1.00 93.19 90 THR A O 1
ATOM 724 N N . ILE A 1 91 ? 8.288 -2.401 -16.591 1.00 92.25 91 ILE A N 1
ATOM 725 C CA . ILE A 1 91 ? 8.774 -3.669 -16.024 1.00 92.25 91 ILE A CA 1
ATOM 726 C C . ILE A 1 91 ? 8.081 -4.863 -16.693 1.00 92.25 91 ILE A C 1
ATOM 728 O O . ILE A 1 91 ? 8.725 -5.869 -16.991 1.00 92.25 91 ILE A O 1
ATOM 732 N N . TRP A 1 92 ? 6.775 -4.759 -16.951 1.00 91.19 92 TRP A N 1
ATOM 733 C CA . TRP A 1 92 ? 6.008 -5.820 -17.598 1.00 91.19 92 TRP A CA 1
ATOM 734 C C . TRP A 1 92 ? 6.414 -6.046 -19.060 1.00 91.19 92 TRP A C 1
ATOM 736 O O . TRP A 1 92 ? 6.515 -7.194 -19.489 1.00 91.19 92 TRP A O 1
ATOM 746 N N . ASN A 1 93 ? 6.663 -4.979 -19.821 1.00 89.62 93 ASN A N 1
ATOM 747 C CA . ASN A 1 93 ? 6.974 -5.076 -21.251 1.00 89.62 93 ASN A CA 1
ATOM 748 C C . ASN A 1 93 ? 8.443 -5.407 -21.532 1.00 89.62 93 ASN A C 1
ATOM 750 O O . ASN A 1 93 ? 8.752 -6.001 -22.559 1.00 89.62 93 ASN A O 1
ATOM 754 N N . SER A 1 94 ? 9.350 -5.072 -20.616 1.00 82.25 94 SER A N 1
ATOM 755 C CA . SER A 1 94 ? 10.793 -5.277 -20.797 1.00 82.25 94 SER A CA 1
ATOM 756 C C . SER A 1 94 ? 11.260 -6.670 -20.350 1.00 82.25 94 SER A C 1
ATOM 758 O O . SER A 1 94 ? 12.441 -6.880 -20.082 1.00 82.25 94 SER A O 1
ATOM 760 N N . LYS A 1 95 ? 10.344 -7.641 -20.235 1.00 79.94 95 LYS A N 1
ATOM 761 C CA . LYS A 1 95 ? 10.691 -9.030 -19.907 1.00 79.94 95 LYS A CA 1
ATOM 762 C C . LYS A 1 95 ? 11.694 -9.577 -20.942 1.00 79.94 95 LYS A C 1
ATOM 764 O O . LYS A 1 95 ? 11.444 -9.429 -22.136 1.00 79.94 95 LYS A O 1
ATOM 769 N N . PRO A 1 96 ? 12.775 -10.258 -20.518 1.00 75.56 96 PRO A N 1
ATOM 770 C CA . PRO A 1 96 ? 13.074 -10.681 -19.148 1.00 75.56 96 PRO A CA 1
ATOM 771 C C . PRO A 1 96 ? 13.900 -9.645 -18.353 1.00 75.56 96 PRO A C 1
ATOM 773 O O . PRO A 1 96 ? 15.109 -9.536 -18.534 1.00 75.56 96 PRO A O 1
ATOM 776 N N . ILE A 1 97 ? 13.275 -8.954 -17.390 1.00 75.81 97 ILE A N 1
ATOM 777 C CA . ILE A 1 97 ? 13.989 -8.202 -16.343 1.00 75.81 97 ILE A CA 1
ATOM 778 C C . ILE A 1 97 ? 14.265 -9.138 -15.171 1.00 75.81 97 ILE A C 1
ATOM 780 O O . ILE A 1 97 ? 13.351 -9.755 -14.619 1.00 75.81 97 ILE A O 1
ATOM 784 N N . CYS A 1 98 ? 15.525 -9.194 -14.742 1.00 77.69 98 CYS A N 1
ATOM 785 C CA . CYS A 1 98 ? 15.960 -10.110 -13.689 1.00 77.69 98 CYS A CA 1
ATOM 786 C C . CYS A 1 98 ? 16.497 -9.413 -12.437 1.00 77.69 98 CYS A C 1
ATOM 788 O O . CYS A 1 98 ? 16.549 -10.063 -11.380 1.00 77.69 98 CYS A O 1
ATOM 790 N N . ARG A 1 99 ? 16.911 -8.141 -12.530 1.00 90.06 99 ARG A N 1
ATOM 791 C CA . ARG A 1 99 ? 17.553 -7.401 -11.435 1.00 90.06 99 ARG A CA 1
ATOM 792 C C . ARG A 1 99 ? 16.954 -6.008 -11.268 1.00 90.06 99 ARG A C 1
ATOM 794 O O . ARG A 1 99 ? 16.478 -5.390 -12.211 1.00 90.06 99 ARG A O 1
ATOM 801 N N . LEU A 1 100 ? 17.017 -5.506 -10.035 1.00 92.69 100 LEU A N 1
ATOM 802 C CA . LEU A 1 100 ? 16.588 -4.146 -9.706 1.00 92.69 100 LEU A CA 1
ATOM 803 C C . LEU A 1 100 ? 17.451 -3.085 -10.409 1.00 92.69 100 LEU A C 1
ATOM 805 O O . LEU A 1 100 ? 16.920 -2.045 -10.773 1.00 92.69 100 LEU A O 1
ATOM 809 N N . SER A 1 101 ? 18.747 -3.347 -10.620 1.00 93.62 101 SER A N 1
ATOM 810 C CA . SER A 1 101 ? 19.652 -2.451 -11.360 1.00 93.62 101 SER A CA 1
ATOM 811 C C . SER A 1 101 ? 19.101 -2.109 -12.741 1.00 93.62 101 SER A C 1
ATOM 813 O O . SER A 1 101 ? 18.991 -0.940 -13.080 1.00 93.62 101 SER A O 1
ATOM 815 N N . ASP A 1 102 ? 18.641 -3.129 -13.463 1.00 92.31 102 ASP A N 1
ATOM 816 C CA . ASP A 1 102 ? 18.155 -2.996 -14.836 1.00 92.31 102 ASP A CA 1
ATOM 817 C C . ASP A 1 102 ? 16.909 -2.095 -14.887 1.00 92.31 102 ASP A C 1
ATOM 819 O O . ASP A 1 102 ? 16.723 -1.320 -15.818 1.00 92.31 102 ASP A O 1
ATOM 823 N N . VAL A 1 103 ? 16.067 -2.157 -13.846 1.00 94.12 103 VAL A N 1
ATOM 824 C CA . VAL A 1 103 ? 14.896 -1.282 -13.701 1.00 94.12 103 VAL A CA 1
ATOM 825 C C . VAL A 1 103 ? 15.307 0.139 -13.331 1.00 94.12 103 VAL A C 1
ATOM 827 O O . VAL A 1 103 ? 14.730 1.084 -13.866 1.00 94.12 103 VAL A O 1
ATOM 830 N N . LYS A 1 104 ? 16.294 0.311 -12.443 1.00 95.00 104 LYS A N 1
ATOM 831 C CA . LYS A 1 104 ? 16.774 1.634 -12.007 1.00 95.00 104 LYS A CA 1
ATOM 832 C C . LYS A 1 104 ? 17.353 2.465 -13.147 1.00 95.00 104 LYS A C 1
ATOM 834 O O . LYS A 1 104 ? 17.200 3.683 -13.140 1.00 95.00 104 LYS A O 1
ATOM 839 N N . ASP A 1 105 ? 17.933 1.808 -14.144 1.00 93.00 105 ASP A N 1
ATOM 840 C CA . ASP A 1 105 ? 18.476 2.470 -15.331 1.00 93.00 105 ASP A CA 1
ATOM 841 C C . ASP A 1 105 ? 17.376 2.965 -16.293 1.00 93.00 105 ASP A C 1
ATOM 843 O O . ASP A 1 105 ? 17.643 3.739 -17.214 1.00 93.00 105 ASP A O 1
ATOM 847 N N . THR A 1 106 ? 16.111 2.573 -16.082 1.00 94.69 106 THR A N 1
ATOM 848 C CA . THR A 1 106 ? 15.007 3.002 -16.948 1.00 94.69 106 THR A CA 1
ATOM 849 C C . THR A 1 106 ? 14.560 4.442 -16.664 1.00 94.69 106 THR A C 1
ATOM 851 O O . THR A 1 106 ? 14.488 4.875 -15.507 1.00 94.69 106 THR A O 1
ATOM 854 N N . PRO A 1 107 ? 14.136 5.195 -17.698 1.00 96.19 107 PRO A N 1
ATOM 855 C CA . PRO A 1 107 ? 13.522 6.509 -17.504 1.00 96.19 107 PRO A CA 1
ATOM 856 C C . PRO A 1 107 ? 12.268 6.465 -16.620 1.00 96.19 107 PRO A C 1
ATOM 858 O O . PRO A 1 107 ? 12.023 7.392 -15.849 1.00 96.19 107 PRO A O 1
ATOM 861 N N . ALA A 1 108 ? 11.490 5.379 -16.697 1.00 96.12 108 ALA A N 1
ATOM 862 C CA . ALA A 1 108 ? 10.262 5.211 -15.925 1.00 96.12 108 ALA A CA 1
ATOM 863 C C . ALA A 1 108 ? 10.535 5.098 -14.418 1.00 96.12 108 ALA A C 1
ATOM 865 O O . ALA A 1 108 ? 9.837 5.727 -13.619 1.00 96.12 108 ALA A O 1
ATOM 866 N N . TYR A 1 109 ? 11.579 4.358 -14.025 1.00 96.38 109 TYR A N 1
ATOM 867 C CA . TYR A 1 109 ? 11.995 4.302 -12.626 1.00 96.38 109 TYR A CA 1
ATOM 868 C C . TYR A 1 109 ? 12.458 5.671 -12.141 1.00 96.38 109 TYR A C 1
ATOM 870 O O . TYR A 1 109 ? 11.986 6.131 -11.107 1.00 96.38 109 TYR A O 1
ATOM 878 N N . ASN A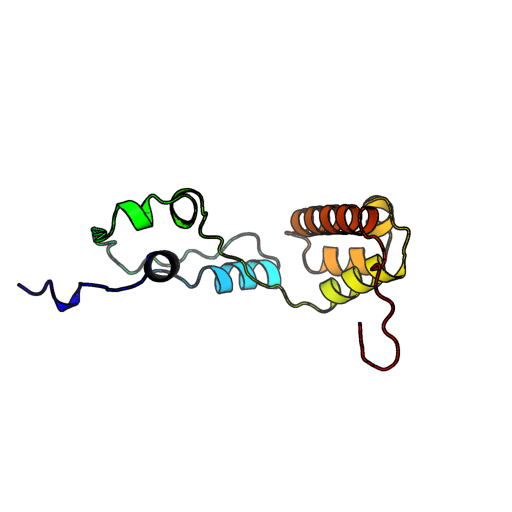 1 110 ? 13.314 6.354 -12.904 1.00 96.50 110 ASN A N 1
ATOM 879 C CA . ASN A 1 110 ? 13.819 7.673 -12.524 1.00 96.50 110 ASN A CA 1
ATOM 880 C C . ASN A 1 110 ? 12.691 8.705 -12.362 1.00 96.50 110 ASN A C 1
ATOM 882 O O . ASN A 1 110 ? 12.692 9.467 -11.399 1.00 96.50 110 ASN A O 1
ATOM 886 N N . ALA A 1 111 ? 11.682 8.693 -13.239 1.00 97.12 111 ALA A N 1
ATOM 887 C CA . ALA A 1 111 ? 10.507 9.554 -13.102 1.00 97.12 111 ALA A CA 1
ATOM 888 C C . ALA A 1 111 ? 9.721 9.273 -11.806 1.00 97.12 111 ALA A C 1
ATOM 890 O O . ALA A 1 111 ? 9.384 10.205 -11.075 1.00 97.12 111 ALA A O 1
ATOM 891 N N . CYS A 1 112 ? 9.474 7.997 -11.496 1.00 96.56 112 CYS A N 1
ATOM 892 C CA . CYS A 1 112 ? 8.757 7.582 -10.287 1.00 96.56 112 CYS A CA 1
ATOM 893 C C . CYS A 1 112 ? 9.567 7.870 -9.007 1.00 96.56 112 CYS A C 1
ATOM 895 O O . CYS A 1 112 ? 9.047 8.422 -8.038 1.00 96.56 112 CYS A O 1
ATOM 897 N N . ALA A 1 113 ? 10.870 7.586 -9.021 1.00 96.38 113 ALA A N 1
ATOM 898 C CA . ALA A 1 113 ? 11.784 7.869 -7.920 1.00 96.38 113 ALA A CA 1
ATOM 899 C C . ALA A 1 113 ? 11.916 9.373 -7.652 1.00 96.38 113 ALA A C 1
ATOM 901 O O . ALA A 1 113 ? 11.965 9.776 -6.497 1.00 96.38 113 ALA A O 1
ATOM 902 N N . ASN A 1 114 ? 11.906 10.213 -8.689 1.00 96.44 114 ASN A N 1
ATOM 903 C CA . ASN A 1 114 ? 11.887 11.665 -8.517 1.00 96.44 114 ASN A CA 1
ATOM 904 C C . ASN A 1 114 ? 10.552 12.157 -7.938 1.00 96.44 114 ASN A C 1
ATOM 906 O O . ASN A 1 114 ? 10.550 13.040 -7.080 1.00 96.44 114 ASN A O 1
ATOM 910 N N . ARG A 1 115 ? 9.421 11.574 -8.365 1.00 95.94 115 ARG A N 1
ATOM 911 C CA . ARG A 1 115 ? 8.086 11.890 -7.829 1.00 95.94 115 ARG A CA 1
ATOM 912 C C . ARG A 1 115 ? 7.971 11.558 -6.338 1.00 95.94 115 ARG A C 1
ATOM 914 O O . ARG A 1 115 ? 7.374 12.334 -5.593 1.00 95.94 115 ARG A O 1
ATOM 921 N N . PHE A 1 116 ? 8.564 10.442 -5.919 1.00 95.44 116 PHE A N 1
ATOM 922 C CA . PHE A 1 116 ? 8.491 9.895 -4.563 1.00 95.44 116 PHE A CA 1
ATOM 923 C C . PHE A 1 116 ? 9.879 9.761 -3.919 1.00 95.44 116 PHE A C 1
ATOM 925 O O . PHE A 1 116 ? 10.223 8.714 -3.368 1.00 95.44 116 PHE A O 1
ATOM 932 N N . SER A 1 117 ? 10.702 10.810 -3.997 1.00 95.56 117 SER A N 1
ATOM 933 C CA . SER A 1 117 ? 12.117 10.753 -3.596 1.00 95.56 117 SER A CA 1
ATOM 934 C C . SER A 1 117 ? 12.343 10.362 -2.132 1.00 95.56 117 SER A C 1
ATOM 936 O O . SER A 1 117 ? 13.273 9.608 -1.835 1.00 95.56 117 SER A O 1
ATOM 938 N N . ASN A 1 118 ? 11.448 10.771 -1.228 1.00 95.69 118 ASN A N 1
ATOM 939 C CA . ASN A 1 118 ? 11.499 10.398 0.189 1.00 95.69 118 ASN A CA 1
ATOM 940 C C . ASN A 1 118 ? 11.042 8.952 0.450 1.00 95.69 118 ASN A C 1
ATOM 942 O O . ASN A 1 118 ? 11.241 8.425 1.542 1.00 95.69 118 ASN A O 1
ATOM 946 N N . TRP A 1 119 ? 10.458 8.300 -0.554 1.00 94.50 119 TRP A N 1
ATOM 947 C CA . TRP A 1 119 ? 9.837 6.979 -0.468 1.00 94.50 119 TRP A CA 1
ATOM 948 C C . TRP A 1 119 ? 10.459 5.965 -1.437 1.00 94.50 119 TRP A C 1
ATOM 950 O O . TRP A 1 119 ? 9.895 4.900 -1.681 1.00 94.50 119 TRP A O 1
ATOM 960 N N . THR A 1 120 ? 11.650 6.251 -1.967 1.00 94.56 120 THR A N 1
ATOM 961 C CA . THR A 1 120 ? 12.363 5.380 -2.922 1.00 94.56 120 THR A CA 1
ATOM 962 C C . THR A 1 120 ? 12.589 3.960 -2.402 1.00 94.56 120 THR A C 1
ATOM 964 O O . THR A 1 120 ? 12.544 3.010 -3.180 1.00 94.56 120 THR A O 1
ATOM 967 N N . PHE A 1 121 ? 12.745 3.776 -1.088 1.00 94.44 121 PHE A N 1
ATOM 968 C CA . PHE A 1 121 ? 12.860 2.445 -0.485 1.00 94.44 121 PHE A CA 1
ATOM 969 C C . PHE A 1 121 ? 11.592 1.587 -0.670 1.00 94.44 121 PHE A C 1
ATOM 971 O O . PHE A 1 121 ? 11.701 0.369 -0.825 1.00 94.44 121 PHE A O 1
ATOM 978 N N . LEU A 1 122 ? 10.398 2.202 -0.689 1.00 92.75 122 LEU A N 1
ATOM 979 C CA . LEU A 1 122 ? 9.140 1.504 -0.978 1.00 92.75 122 LEU A CA 1
ATOM 980 C C . LEU A 1 122 ? 9.096 1.064 -2.440 1.00 92.75 122 LEU A C 1
ATOM 982 O O . LEU A 1 122 ? 8.703 -0.068 -2.721 1.00 92.75 122 LEU A O 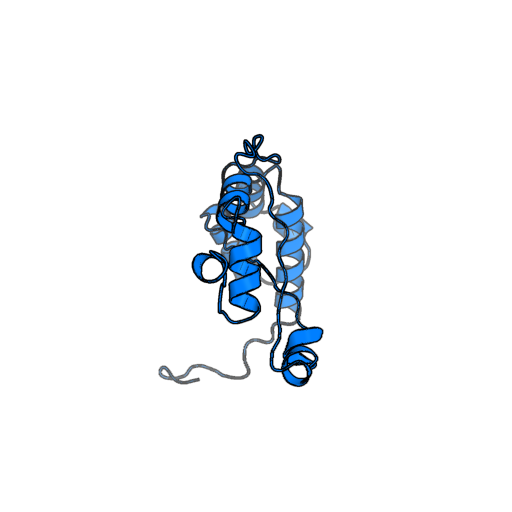1
ATOM 986 N N . LEU A 1 123 ? 9.544 1.931 -3.355 1.00 93.69 123 LEU A N 1
ATOM 987 C CA . LEU A 1 123 ? 9.651 1.602 -4.777 1.00 93.69 123 LEU A CA 1
ATOM 988 C C . LEU A 1 123 ? 10.607 0.422 -4.989 1.00 93.69 123 LEU A C 1
ATOM 990 O O . LEU A 1 123 ? 10.234 -0.557 -5.627 1.00 93.69 123 LEU A O 1
ATOM 994 N N . ASP A 1 124 ? 11.796 0.462 -4.383 1.00 95.31 124 ASP A N 1
ATOM 995 C CA . ASP A 1 124 ? 12.778 -0.626 -4.447 1.00 95.31 124 ASP A CA 1
ATOM 996 C C . ASP A 1 124 ? 12.207 -1.956 -3.945 1.00 95.31 124 ASP A C 1
ATOM 998 O O . ASP A 1 124 ? 12.400 -2.999 -4.576 1.00 95.31 124 ASP A O 1
ATOM 1002 N N . GLY A 1 125 ? 11.500 -1.934 -2.812 1.00 95.25 125 GLY A N 1
ATOM 1003 C CA . GLY A 1 125 ? 10.836 -3.114 -2.260 1.00 95.25 125 GLY A CA 1
ATOM 1004 C C . GLY A 1 125 ? 9.760 -3.666 -3.198 1.00 95.25 125 GLY A C 1
ATOM 1005 O O . GLY A 1 125 ? 9.753 -4.861 -3.498 1.00 95.25 125 GLY A O 1
ATOM 1006 N N . ALA A 1 126 ? 8.891 -2.797 -3.716 1.00 92.81 126 ALA A N 1
ATOM 1007 C CA . ALA A 1 126 ? 7.817 -3.181 -4.627 1.00 92.81 126 ALA A CA 1
ATOM 1008 C C . ALA A 1 126 ? 8.353 -3.757 -5.948 1.00 92.81 126 ALA A C 1
ATOM 1010 O O . ALA A 1 126 ? 7.881 -4.799 -6.403 1.00 92.81 126 ALA A O 1
ATOM 1011 N N . VAL A 1 127 ? 9.387 -3.141 -6.529 1.00 94.31 127 VAL A N 1
ATOM 1012 C CA . VAL A 1 127 ? 10.029 -3.627 -7.757 1.00 94.31 127 VAL A CA 1
ATOM 1013 C C . VAL A 1 127 ? 10.682 -4.990 -7.531 1.00 94.31 127 VAL A C 1
ATOM 1015 O O . VAL A 1 127 ? 10.515 -5.885 -8.358 1.00 94.31 127 VAL A O 1
ATOM 1018 N N . LYS A 1 128 ? 11.376 -5.205 -6.404 1.00 94.12 128 LYS A N 1
ATOM 1019 C CA . LYS A 1 128 ? 11.937 -6.527 -6.066 1.00 94.12 128 LYS A CA 1
ATOM 1020 C C . LYS A 1 128 ? 10.852 -7.602 -5.999 1.00 94.12 128 LYS A C 1
ATOM 1022 O O . LYS A 1 128 ? 11.037 -8.675 -6.573 1.00 94.12 128 LYS A O 1
ATOM 1027 N N . ASN A 1 129 ? 9.725 -7.301 -5.353 1.00 92.12 129 ASN A N 1
ATOM 1028 C CA . ASN A 1 129 ? 8.587 -8.217 -5.273 1.00 92.12 129 ASN A CA 1
ATOM 1029 C C . ASN A 1 129 ? 8.005 -8.514 -6.662 1.00 92.12 129 ASN A C 1
ATOM 1031 O O . ASN A 1 129 ? 7.731 -9.670 -6.976 1.00 92.12 129 ASN A O 1
ATOM 1035 N N . MET A 1 130 ? 7.884 -7.499 -7.521 1.00 90.94 130 MET A N 1
ATOM 1036 C CA . MET A 1 130 ? 7.407 -7.672 -8.893 1.00 90.94 130 MET A CA 1
ATOM 1037 C C . MET A 1 130 ? 8.358 -8.537 -9.729 1.00 90.94 130 MET A C 1
ATOM 1039 O O . MET A 1 130 ? 7.905 -9.451 -10.408 1.00 90.94 130 MET A O 1
ATOM 1043 N N . ILE A 1 131 ? 9.673 -8.312 -9.648 1.00 90.88 131 ILE A N 1
ATOM 1044 C CA . ILE A 1 131 ? 10.675 -9.142 -10.337 1.00 90.88 131 ILE A CA 1
ATOM 1045 C C . ILE A 1 131 ? 10.596 -10.595 -9.855 1.00 90.88 131 ILE A C 1
ATOM 1047 O O . ILE A 1 131 ? 10.650 -11.514 -10.670 1.00 90.88 131 ILE A O 1
ATOM 1051 N N . ALA A 1 132 ? 10.467 -10.821 -8.543 1.00 89.75 132 ALA A N 1
ATOM 1052 C CA . ALA A 1 132 ? 10.310 -12.165 -7.991 1.00 89.75 132 ALA A CA 1
ATOM 1053 C C . ALA A 1 132 ? 9.043 -12.849 -8.529 1.00 89.75 132 ALA A C 1
ATOM 1055 O O . ALA A 1 132 ? 9.119 -13.987 -8.990 1.00 89.75 132 ALA A O 1
ATOM 1056 N N . ALA A 1 133 ? 7.916 -12.131 -8.555 1.00 88.19 133 ALA A N 1
ATOM 1057 C CA . ALA A 1 133 ? 6.657 -12.624 -9.106 1.00 88.19 133 ALA A CA 1
ATOM 1058 C C . ALA A 1 133 ? 6.747 -12.918 -10.613 1.00 88.19 133 ALA A C 1
ATOM 1060 O O . ALA A 1 133 ? 6.206 -13.914 -11.076 1.00 88.19 133 ALA A O 1
ATOM 1061 N N . LEU A 1 134 ? 7.464 -12.096 -11.386 1.00 87.25 134 LEU A N 1
ATOM 1062 C CA . LEU A 1 134 ? 7.670 -12.324 -12.818 1.00 87.25 134 LEU A CA 1
ATOM 1063 C C . LEU A 1 134 ? 8.544 -13.546 -13.115 1.00 87.25 134 LEU A C 1
ATOM 1065 O O . LEU A 1 134 ? 8.350 -14.181 -14.145 1.00 87.25 134 LEU A O 1
ATOM 1069 N N . LYS A 1 135 ? 9.482 -13.897 -12.229 1.00 84.19 135 LYS A N 1
ATOM 1070 C CA . LYS A 1 135 ? 10.311 -15.105 -12.378 1.00 84.19 135 LYS A CA 1
ATOM 1071 C C . LYS A 1 135 ? 9.525 -16.390 -12.144 1.00 84.19 135 LYS A C 1
ATOM 1073 O O . LYS A 1 135 ? 9.794 -17.386 -12.803 1.00 84.19 135 LYS A O 1
ATOM 1078 N N . SER A 1 136 ? 8.583 -16.375 -11.203 1.00 82.00 136 SER A N 1
ATOM 1079 C CA . SER A 1 136 ? 7.677 -17.503 -10.959 1.00 82.00 136 SER A CA 1
ATOM 1080 C C . SER A 1 136 ? 6.440 -17.478 -11.859 1.00 82.00 136 SER A C 1
ATOM 1082 O O . SER A 1 136 ? 5.651 -18.422 -11.828 1.00 82.00 136 SER A O 1
ATOM 1084 N N . TYR A 1 137 ? 6.263 -16.422 -12.658 1.00 79.25 137 TYR A N 1
ATOM 1085 C CA . TYR A 1 137 ? 5.143 -16.297 -13.576 1.00 79.25 137 TYR A CA 1
ATOM 1086 C C . TYR A 1 137 ? 5.285 -17.300 -14.720 1.00 79.25 137 TYR A C 1
ATOM 1088 O O . TYR A 1 137 ? 6.030 -17.096 -15.677 1.00 79.25 137 TYR A O 1
ATOM 1096 N N . GLN A 1 138 ? 4.527 -18.385 -14.629 1.00 70.50 138 GLN A N 1
ATOM 1097 C CA . GLN A 1 138 ? 4.222 -19.230 -15.772 1.00 70.50 138 GLN A CA 1
ATOM 1098 C C . GLN A 1 138 ? 3.071 -18.551 -16.521 1.00 70.50 138 GLN A C 1
ATOM 1100 O O . GLN A 1 138 ? 2.030 -18.282 -15.916 1.00 70.50 138 GLN A O 1
ATOM 1105 N N . SER A 1 139 ? 3.249 -18.221 -17.809 1.00 64.81 139 SER A N 1
ATOM 1106 C CA . SER A 1 139 ? 2.107 -17.823 -18.642 1.00 64.81 139 SER A CA 1
ATOM 1107 C C . SER A 1 139 ? 1.060 -18.923 -18.514 1.00 64.81 139 SER A C 1
ATOM 1109 O O . SER A 1 139 ? 1.408 -20.094 -18.667 1.00 64.81 139 SER A O 1
ATOM 1111 N N . SER A 1 140 ? -0.163 -18.554 -18.146 1.00 60.34 140 SER A N 1
ATOM 1112 C CA . SER A 1 140 ? -1.231 -19.484 -17.787 1.00 60.34 140 SER A CA 1
ATOM 1113 C C . SER A 1 140 ? -1.306 -20.690 -18.725 1.00 60.34 140 SER A C 1
ATOM 1115 O O . SER A 1 140 ? -1.244 -20.547 -19.942 1.00 60.34 140 SER A O 1
ATOM 1117 N N . THR A 1 141 ? -1.561 -21.864 -18.147 1.00 52.22 141 THR A N 1
ATOM 1118 C CA . THR A 1 141 ? -1.956 -23.119 -18.819 1.00 52.22 141 THR A CA 1
ATOM 1119 C C . THR A 1 141 ? -3.273 -23.002 -19.609 1.00 52.22 141 THR A C 1
ATOM 1121 O O . THR A 1 141 ? -3.769 -23.994 -20.128 1.00 52.22 141 THR A O 1
ATOM 1124 N N . TYR A 1 142 ? -3.850 -21.802 -19.686 1.00 61.22 142 TYR A N 1
ATOM 1125 C CA . TYR A 1 142 ? -5.095 -21.504 -20.371 1.00 61.22 142 TYR A CA 1
ATOM 1126 C C . TYR A 1 142 ? -4.825 -20.462 -21.451 1.00 61.22 142 TYR A C 1
ATOM 1128 O O . TYR A 1 142 ? -4.328 -19.365 -21.166 1.00 61.22 142 TYR A O 1
ATOM 1136 N N . SER A 1 143 ? -5.124 -20.841 -22.688 1.00 60.03 143 SER A N 1
ATOM 1137 C CA . SER A 1 143 ? -5.169 -19.972 -23.855 1.00 60.03 143 SER A CA 1
ATOM 1138 C C . SER A 1 143 ? -6.598 -19.483 -24.025 1.00 60.03 143 SER A C 1
ATOM 1140 O O . SER A 1 143 ? -7.499 -20.298 -24.197 1.00 60.03 143 SER A O 1
ATOM 1142 N N . VAL A 1 144 ? -6.803 -18.165 -24.007 1.00 61.78 144 VAL A N 1
ATOM 1143 C CA . VAL A 1 144 ? -8.122 -17.606 -24.307 1.00 61.78 144 VAL A CA 1
ATOM 1144 C C . VAL A 1 144 ? -8.383 -17.741 -25.805 1.00 61.78 144 VAL A C 1
ATOM 1146 O O . VAL A 1 144 ? -7.784 -17.022 -26.604 1.00 61.78 144 VAL A O 1
ATOM 1149 N N . GLU A 1 145 ? -9.281 -18.647 -26.180 1.00 57.97 145 GLU A N 1
ATOM 1150 C CA . GLU A 1 145 ? -9.830 -18.748 -27.532 1.00 57.97 145 GLU A CA 1
ATOM 1151 C C . GLU A 1 145 ? -11.307 -18.344 -27.500 1.00 57.97 145 GLU A C 1
ATOM 1153 O O . GLU A 1 145 ? -12.093 -18.872 -26.715 1.00 57.97 145 GLU A O 1
ATOM 1158 N N . ASN A 1 146 ? -11.702 -17.404 -28.366 1.00 65.19 146 ASN A N 1
ATOM 1159 C CA . ASN A 1 146 ? -13.092 -16.943 -28.504 1.00 65.19 146 ASN A CA 1
ATOM 1160 C C . ASN A 1 146 ? -13.743 -16.502 -27.174 1.00 65.19 146 ASN A C 1
ATOM 1162 O O . ASN A 1 146 ? -14.821 -16.980 -26.816 1.00 65.19 146 ASN A O 1
ATOM 1166 N N . ASP A 1 147 ? -13.078 -15.603 -26.439 1.00 67.00 147 ASP A N 1
ATOM 1167 C CA . ASP A 1 147 ? -13.547 -15.046 -25.156 1.00 67.00 147 ASP A CA 1
ATOM 1168 C C . ASP A 1 147 ? -13.826 -16.091 -24.057 1.00 67.00 147 ASP A C 1
ATOM 1170 O O . ASP A 1 147 ? -14.595 -15.847 -23.122 1.00 67.00 147 ASP A O 1
ATOM 1174 N N . ARG A 1 148 ? -13.192 -17.266 -24.134 1.00 44.12 148 ARG A N 1
ATOM 1175 C CA . ARG A 1 148 ? -13.246 -18.298 -23.092 1.00 44.12 148 ARG A CA 1
ATOM 1176 C C . ARG A 1 148 ? -11.843 -18.741 -22.704 1.00 44.12 148 ARG A C 1
ATOM 1178 O O . ARG A 1 148 ? -10.993 -18.889 -23.573 1.00 44.12 148 ARG A O 1
ATOM 1185 N N . ILE A 1 149 ? -11.636 -18.899 -21.396 1.00 60.25 149 ILE A N 1
ATOM 1186 C CA . ILE A 1 149 ? -10.408 -19.415 -20.765 1.00 60.25 149 ILE A CA 1
ATOM 1187 C C . ILE A 1 149 ? -10.380 -20.939 -20.885 1.00 60.25 149 ILE A C 1
ATOM 1189 O O . ILE A 1 149 ? -11.457 -21.544 -20.667 1.00 60.25 149 ILE A O 1
#

Secondary structure (DSSP, 8-state):
-TTGGG-----HHHHHHHHHHSSS-HHHHHHHHHHTT-SS-------S---------S-HHHHTSHHHHT-----------HHHHHHHHHHHHT-S---HHHHHTSHHHHHHHHHTGGGHHHHHHHHHHHHHHHHH----S---BTTB-

pLDDT: mean 84.51, std 11.23, range [44.12, 97.12]

Sequence (149 aa):
LGVDELIEYGTFNRLCENFLNEQCNLREKVCDMIMENKNSIGVIQKTTHIRPKVLLIDEVDVFLSEKFYGGMYTSSVFLKDPTTKSLLDTIWNSKPICRLSDVKDTPAYNACANRFSNWTFLLDGAVKNMIAALKSYQSSTYSVENDRI